Protein AF-A0A168F332-F1 (afdb_monomer_lite)

Foldseek 3Di:
DEADPVVQVVVVVVVCVVPVPDDDDDQHDDVVDVVTVVVSVVVVVVPDVDDQEAEPPDDPDDDDDDDDDDDFREYEYEAAAVLADDADPVPNVCPPDDDPSRVSNNVNNVLVVVQVVVCVVCVRYHYYYDYLKDAPRPSCVPPDDPSNVVVVVCVVCRCVPIDDPCVSSVD

Structure (mmCIF, N/CA/C/O backbone):
data_AF-A0A168F332-F1
#
_entry.id   AF-A0A168F332-F1
#
loop_
_atom_site.group_PDB
_atom_site.id
_atom_site.type_symbol
_atom_site.label_atom_id
_atom_site.label_alt_id
_atom_site.label_comp_id
_atom_site.label_asym_id
_atom_site.label_entity_id
_atom_site.label_seq_id
_atom_site.pdbx_PDB_ins_code
_atom_site.Cartn_x
_atom_site.Cartn_y
_atom_site.Cartn_z
_atom_site.occupancy
_atom_site.B_iso_or_equiv
_atom_site.auth_seq_id
_atom_site.auth_comp_id
_atom_site.auth_asym_id
_atom_site.auth_atom_id
_atom_site.pdbx_PDB_model_num
ATOM 1 N N . MET A 1 1 ? -2.839 -0.962 9.837 1.00 84.94 1 MET A N 1
ATOM 2 C CA . MET A 1 1 ? -1.584 -1.655 10.211 1.00 84.94 1 MET A CA 1
ATOM 3 C C . MET A 1 1 ? -0.412 -0.752 9.868 1.00 84.94 1 MET A C 1
ATOM 5 O O . MET A 1 1 ? -0.592 0.132 9.039 1.00 84.94 1 MET A O 1
ATOM 9 N N . GLY A 1 2 ? 0.756 -0.937 10.482 1.00 84.12 2 GLY A N 1
ATOM 10 C CA . GLY A 1 2 ? 1.952 -0.176 10.115 1.00 84.12 2 GLY A CA 1
ATOM 11 C C . GLY A 1 2 ? 3.158 -0.459 11.008 1.00 84.12 2 GLY A C 1
ATOM 12 O O . GLY A 1 2 ? 3.047 -1.143 12.021 1.00 84.12 2 GLY A O 1
ATOM 13 N N . ARG A 1 3 ? 4.315 0.100 10.639 1.00 83.19 3 ARG A N 1
ATOM 14 C CA . ARG A 1 3 ? 5.598 -0.150 11.325 1.00 83.19 3 ARG A CA 1
ATOM 15 C C . ARG A 1 3 ? 5.845 0.751 12.544 1.00 83.19 3 ARG A C 1
ATOM 17 O O . ARG A 1 3 ? 6.543 0.340 13.464 1.00 83.19 3 ARG A O 1
ATOM 24 N N . SER A 1 4 ? 5.262 1.953 12.562 1.00 86.25 4 SER A N 1
ATOM 25 C CA . SER A 1 4 ? 5.534 3.013 13.548 1.00 86.25 4 SER A CA 1
ATOM 26 C C . SER A 1 4 ? 4.321 3.310 14.436 1.00 86.25 4 SER A C 1
ATOM 28 O O . SER A 1 4 ? 3.309 3.810 13.942 1.00 86.25 4 SER A O 1
ATOM 30 N N . GLN A 1 5 ? 4.452 3.044 15.740 1.00 88.06 5 GLN A N 1
ATOM 31 C CA . GLN A 1 5 ? 3.465 3.403 16.769 1.00 88.06 5 GLN A CA 1
ATOM 32 C C . GLN A 1 5 ? 3.306 4.929 16.867 1.00 88.06 5 GLN A C 1
ATOM 34 O O . GLN A 1 5 ? 2.203 5.437 16.712 1.00 88.06 5 GLN A O 1
ATOM 39 N N . THR A 1 6 ? 4.410 5.677 16.967 1.00 87.81 6 THR A N 1
ATOM 40 C CA . THR A 1 6 ? 4.405 7.149 17.073 1.00 87.81 6 THR A CA 1
ATOM 41 C C . THR A 1 6 ? 3.686 7.830 15.905 1.00 87.81 6 THR A C 1
ATOM 43 O O . THR A 1 6 ? 2.996 8.834 16.079 1.00 87.81 6 THR A O 1
ATOM 46 N N . SER A 1 7 ? 3.815 7.280 14.692 1.00 83.50 7 SER A N 1
ATOM 47 C CA . SER A 1 7 ? 3.097 7.794 13.519 1.00 83.50 7 SER A CA 1
ATOM 48 C C . SER A 1 7 ? 1.596 7.508 13.588 1.00 83.50 7 SER A C 1
ATOM 50 O O . SER A 1 7 ? 0.815 8.334 13.120 1.00 83.50 7 SER A O 1
ATOM 52 N N . PHE A 1 8 ? 1.192 6.373 14.167 1.00 91.56 8 PHE A N 1
ATOM 53 C CA . PHE A 1 8 ? -0.212 6.084 14.443 1.00 91.56 8 PHE A CA 1
ATOM 54 C C . PHE A 1 8 ? -0.768 6.994 15.538 1.00 91.56 8 PHE A C 1
ATOM 56 O O . PHE A 1 8 ? -1.835 7.552 15.325 1.00 91.56 8 PHE A O 1
ATOM 63 N N . ASP A 1 9 ? -0.063 7.186 16.657 1.00 91.81 9 ASP A N 1
ATOM 64 C CA . ASP A 1 9 ? -0.576 7.943 17.810 1.00 91.81 9 ASP A CA 1
ATOM 65 C C . ASP A 1 9 ? -0.963 9.375 17.415 1.00 91.81 9 ASP A C 1
ATOM 67 O O . ASP A 1 9 ? -2.054 9.843 17.746 1.00 91.81 9 ASP A O 1
ATOM 71 N N . ARG A 1 10 ? -0.119 10.032 16.604 1.00 92.44 10 ARG A N 1
ATOM 72 C CA . ARG A 1 10 ? -0.413 11.346 16.013 1.00 92.44 10 ARG A CA 1
ATOM 73 C C . ARG A 1 10 ? -1.702 11.330 15.178 1.00 92.44 10 ARG A C 1
ATOM 75 O O . ARG A 1 10 ? -2.587 12.151 15.393 1.00 92.44 10 ARG A O 1
ATOM 82 N N . ILE A 1 11 ? -1.826 10.382 14.246 1.00 89.25 11 ILE A N 1
ATOM 83 C CA . ILE A 1 11 ? -3.000 10.268 13.361 1.00 89.25 11 ILE A CA 1
ATOM 84 C C . ILE A 1 11 ? -4.259 9.899 14.164 1.00 89.25 11 ILE A C 1
ATOM 86 O O . ILE A 1 11 ? -5.357 10.354 13.849 1.00 89.25 11 ILE A O 1
ATOM 90 N N . ALA A 1 12 ? -4.121 9.086 15.211 1.00 91.56 12 ALA A N 1
ATOM 91 C CA . ALA A 1 12 ? -5.213 8.686 16.086 1.00 91.56 12 ALA A CA 1
ATOM 92 C C . ALA A 1 12 ? -5.744 9.874 16.901 1.00 91.56 12 ALA A C 1
ATOM 94 O O . ALA A 1 12 ? -6.961 9.985 17.044 1.00 91.56 12 ALA A O 1
ATOM 95 N N . ALA A 1 13 ? -4.871 10.778 17.362 1.00 91.00 13 ALA A N 1
ATOM 96 C CA . ALA A 1 13 ? -5.264 12.034 18.002 1.00 91.00 13 ALA A CA 1
ATOM 97 C C . ALA A 1 13 ? -6.074 12.927 17.042 1.00 91.00 13 ALA A C 1
ATOM 99 O O . ALA A 1 13 ? -7.232 13.228 17.335 1.00 91.00 13 ALA A O 1
ATOM 100 N N . GLU A 1 14 ? -5.536 13.224 15.852 1.00 92.25 14 GLU A N 1
ATOM 101 C CA . GLU A 1 14 ? -6.226 13.979 14.785 1.00 92.25 14 GLU A CA 1
ATOM 102 C C . GLU A 1 14 ? -7.601 13.360 14.448 1.00 92.25 14 GLU A C 1
ATOM 104 O O . GLU A 1 14 ? -8.625 14.038 14.340 1.00 92.25 14 GLU A O 1
ATOM 109 N N . CYS A 1 15 ? -7.666 12.030 14.337 1.00 88.75 15 CYS A N 1
ATOM 110 C CA . CYS A 1 15 ? -8.918 11.325 14.075 1.00 88.75 15 CYS A CA 1
ATOM 111 C C . CYS A 1 15 ? -9.914 11.402 15.244 1.00 88.75 15 CYS A C 1
ATOM 113 O O . CYS A 1 15 ? -11.126 11.418 15.003 1.00 88.75 15 CYS A O 1
ATOM 115 N N . LYS A 1 16 ? -9.434 11.442 16.493 1.00 91.31 16 LYS A N 1
ATOM 116 C CA . LYS A 1 16 ? -10.268 11.517 17.699 1.00 91.31 16 LYS A CA 1
ATOM 117 C C . LYS A 1 16 ? -10.906 12.892 17.870 1.00 91.31 16 LYS A C 1
ATOM 119 O O . LYS A 1 16 ? -12.060 12.951 18.286 1.00 91.31 16 LYS A O 1
ATOM 124 N N . GLU A 1 17 ? -10.210 13.962 17.491 1.00 91.69 17 GLU A N 1
ATOM 125 C CA . GLU A 1 17 ? -10.778 15.314 17.414 1.00 91.69 17 GLU A CA 1
ATOM 126 C C . GLU A 1 17 ? -11.948 15.361 16.420 1.00 91.69 17 GLU A C 1
ATOM 128 O O . GLU A 1 17 ? -13.036 15.824 16.758 1.00 91.69 17 GLU A O 1
ATOM 133 N N . ILE A 1 18 ? -11.766 14.784 15.226 1.00 91.75 18 ILE A N 1
ATOM 134 C CA . ILE A 1 18 ? -12.799 14.745 14.177 1.00 91.75 18 ILE A CA 1
ATOM 135 C C . ILE A 1 18 ? -13.976 13.823 14.552 1.00 91.75 18 ILE A C 1
ATOM 137 O O . ILE A 1 18 ? -15.116 14.071 14.155 1.00 91.75 18 ILE A O 1
ATOM 141 N N . ASN A 1 19 ? -13.726 12.719 15.263 1.00 92.19 19 ASN A N 1
ATOM 142 C CA . ASN A 1 19 ? -14.767 11.793 15.707 1.00 92.19 19 ASN A CA 1
ATOM 143 C C . ASN A 1 19 ? -14.415 11.129 17.048 1.00 92.19 19 ASN A C 1
ATOM 145 O O . ASN A 1 19 ? -13.887 10.015 17.110 1.00 92.19 19 ASN A O 1
ATOM 149 N N . GLN A 1 20 ? -14.836 11.768 18.136 1.00 92.12 20 GLN A N 1
ATOM 150 C CA . GLN A 1 20 ? -14.621 11.287 19.504 1.00 92.12 20 GLN A CA 1
ATOM 151 C C . GLN A 1 20 ? -15.271 9.918 19.786 1.00 92.12 20 GLN A C 1
ATOM 153 O O . GLN A 1 20 ? -14.796 9.175 20.647 1.00 92.12 20 GLN A O 1
ATOM 158 N N . LYS A 1 21 ? -16.321 9.537 19.043 1.00 93.38 21 LYS A N 1
ATOM 159 C CA . LYS A 1 21 ? -16.966 8.213 19.150 1.00 93.38 21 LYS A CA 1
ATOM 160 C C . LYS A 1 21 ? -16.229 7.123 18.360 1.00 93.38 21 LYS A C 1
ATOM 162 O O . LYS A 1 21 ? -16.544 5.947 18.507 1.00 93.38 21 LYS A O 1
ATOM 167 N N . GLY A 1 22 ? -15.251 7.489 17.530 1.00 88.31 22 GLY A N 1
ATOM 168 C CA . GLY A 1 22 ? -14.408 6.546 16.802 1.00 88.31 22 GLY A CA 1
ATOM 169 C C . GLY A 1 22 ? -13.496 5.747 17.736 1.00 88.31 22 GLY A C 1
ATOM 170 O O . GLY A 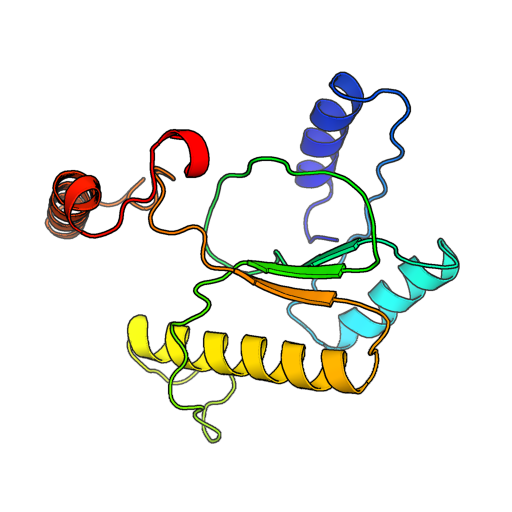1 22 ? -12.915 6.296 18.681 1.00 88.31 22 GLY A O 1
ATOM 171 N N . ARG A 1 23 ? -13.360 4.446 17.452 1.00 92.25 23 ARG A N 1
ATOM 172 C CA . ARG A 1 23 ? -12.347 3.557 18.032 1.00 92.25 23 ARG A CA 1
ATOM 173 C C . ARG A 1 23 ? -11.249 3.352 16.990 1.00 92.25 23 ARG A C 1
ATOM 175 O O . ARG A 1 23 ? -11.530 2.908 15.882 1.00 92.25 23 ARG A O 1
ATOM 182 N N . TYR A 1 24 ? -10.019 3.685 17.361 1.00 92.00 24 TYR A N 1
ATOM 183 C CA . TYR A 1 24 ? -8.836 3.601 16.511 1.00 92.00 24 TYR A CA 1
ATOM 184 C C . TYR A 1 24 ? -7.872 2.623 17.175 1.00 92.00 24 TYR A C 1
ATOM 186 O O . TYR A 1 24 ? -7.481 2.841 18.318 1.00 92.00 24 TYR A O 1
ATOM 194 N N . ILE A 1 25 ? -7.543 1.526 16.493 1.00 92.12 25 ILE A N 1
ATOM 195 C CA . ILE A 1 25 ? -6.691 0.460 17.031 1.00 92.12 25 ILE A CA 1
ATOM 196 C C . ILE A 1 25 ? -5.482 0.320 16.120 1.00 92.12 25 ILE A C 1
ATOM 198 O O . ILE A 1 25 ? -5.629 0.174 14.903 1.00 92.12 25 ILE A O 1
ATOM 202 N N . PHE A 1 26 ? -4.287 0.347 16.705 1.00 91.94 26 PHE A N 1
ATOM 203 C CA . PHE A 1 26 ? -3.079 0.029 15.967 1.00 91.94 26 PHE A CA 1
ATOM 204 C C . PHE A 1 26 ? -2.808 -1.467 16.004 1.00 91.94 26 PHE A C 1
ATOM 206 O O . PHE A 1 26 ? -2.802 -2.098 17.057 1.00 91.94 26 PHE A O 1
ATOM 213 N N . VAL A 1 27 ? -2.524 -2.017 14.831 1.00 90.69 27 VAL A N 1
ATOM 214 C CA . VAL A 1 27 ? -1.958 -3.354 14.683 1.00 90.69 27 VAL A CA 1
ATOM 215 C C . VAL A 1 27 ? -0.573 -3.145 14.086 1.00 90.69 27 VAL A C 1
ATOM 217 O O . VAL A 1 27 ? -0.442 -2.906 12.879 1.00 90.69 27 VAL A O 1
ATOM 220 N N . GLN A 1 28 ? 0.439 -3.133 14.958 1.00 88.00 28 GLN A N 1
ATOM 221 C CA . GLN A 1 28 ? 1.830 -2.937 14.562 1.00 88.00 28 GLN A CA 1
ATOM 222 C C . GLN A 1 28 ? 2.373 -4.190 13.874 1.00 88.00 28 GLN A C 1
ATOM 224 O O . GLN A 1 28 ? 2.210 -5.305 14.376 1.00 88.00 28 GLN A O 1
ATOM 229 N N . GLY A 1 29 ? 3.046 -3.987 12.745 1.00 83.69 29 GLY A N 1
ATOM 230 C CA . GLY A 1 29 ? 3.723 -5.035 11.994 1.00 83.69 29 GLY A CA 1
ATOM 231 C C . GLY A 1 29 ? 4.273 -4.537 10.663 1.00 83.69 29 GLY A C 1
ATOM 232 O O . GLY A 1 29 ? 3.795 -3.545 10.109 1.00 83.69 29 GLY A O 1
ATOM 233 N N . ASP A 1 30 ? 5.284 -5.239 10.156 1.00 76.00 30 ASP A N 1
ATOM 234 C CA . ASP A 1 30 ? 5.833 -5.011 8.822 1.00 76.00 30 ASP A CA 1
ATOM 235 C C . ASP A 1 30 ? 5.233 -6.021 7.841 1.00 76.00 30 ASP A C 1
ATOM 237 O O . ASP A 1 30 ? 5.531 -7.212 7.922 1.00 76.00 30 ASP A O 1
ATOM 241 N N . ILE A 1 31 ? 4.377 -5.545 6.937 1.00 71.44 31 ILE A N 1
ATOM 242 C CA . ILE A 1 31 ? 3.724 -6.370 5.911 1.00 71.44 31 ILE A CA 1
ATOM 243 C C . ILE A 1 31 ? 4.589 -6.576 4.657 1.00 71.44 31 ILE A C 1
ATOM 245 O O . ILE A 1 31 ? 4.176 -7.299 3.759 1.00 71.44 31 ILE A O 1
ATOM 249 N N . SER A 1 32 ? 5.793 -5.991 4.597 1.00 67.50 32 SER A N 1
ATOM 250 C CA . SER A 1 32 ? 6.753 -6.209 3.499 1.00 67.50 32 SER A CA 1
ATOM 251 C C . SER A 1 32 ? 7.317 -7.639 3.486 1.00 67.50 32 SER A C 1
ATOM 253 O O . SER A 1 32 ? 8.019 -8.029 2.560 1.00 67.50 32 SER A O 1
ATOM 255 N N . LEU A 1 33 ? 7.046 -8.421 4.537 1.00 64.38 33 LEU A N 1
ATOM 256 C CA . LEU A 1 33 ? 7.477 -9.804 4.703 1.00 64.38 33 LEU A CA 1
ATOM 257 C C . LEU A 1 33 ? 6.242 -10.687 4.908 1.00 64.38 33 LEU A C 1
ATOM 259 O O . LEU A 1 33 ? 5.604 -10.611 5.958 1.00 64.38 33 LEU A O 1
ATOM 263 N N . LEU A 1 34 ? 5.939 -11.561 3.942 1.00 69.06 34 LEU A N 1
ATOM 264 C CA . LEU A 1 34 ? 4.731 -12.404 3.955 1.00 69.06 34 LEU A CA 1
ATOM 265 C C . LEU A 1 34 ? 4.567 -13.217 5.250 1.00 69.06 34 LEU A C 1
ATOM 267 O O . LEU A 1 34 ? 3.470 -13.271 5.794 1.00 69.06 34 LEU A O 1
ATOM 271 N N . ARG A 1 35 ? 5.663 -13.730 5.831 1.00 72.88 35 ARG A N 1
ATOM 272 C CA . ARG A 1 35 ? 5.656 -14.456 7.122 1.00 72.88 35 ARG A CA 1
ATOM 273 C C . ARG A 1 35 ? 5.043 -13.679 8.299 1.00 72.88 35 ARG A C 1
ATOM 275 O O . ARG A 1 35 ? 4.661 -14.278 9.297 1.00 72.88 35 ARG A O 1
ATOM 282 N N . ASN A 1 36 ? 4.994 -12.349 8.217 1.00 73.81 36 ASN A N 1
ATOM 283 C CA . ASN A 1 36 ? 4.383 -11.504 9.240 1.00 73.81 36 ASN A CA 1
ATOM 284 C C . ASN A 1 36 ? 2.874 -11.319 9.004 1.00 73.81 36 ASN A C 1
ATOM 286 O O . ASN A 1 36 ? 2.151 -11.003 9.948 1.00 73.81 36 ASN A O 1
ATOM 290 N N . VAL A 1 37 ? 2.400 -11.477 7.762 1.00 81.25 37 VAL A N 1
ATOM 291 C CA . VAL A 1 37 ? 1.025 -11.163 7.347 1.00 81.25 37 VAL A CA 1
ATOM 292 C C . VAL A 1 37 ? 0.027 -12.068 8.060 1.00 81.25 37 VAL A C 1
ATOM 294 O O . VAL A 1 37 ? -0.899 -11.546 8.674 1.00 81.25 37 VAL A O 1
ATOM 297 N N . ASP A 1 38 ? 0.262 -13.382 8.108 1.00 83.88 38 ASP A N 1
ATOM 298 C CA . ASP A 1 38 ? -0.632 -14.337 8.783 1.00 83.88 38 ASP A CA 1
ATOM 299 C C . ASP A 1 38 ? -0.852 -13.984 10.262 1.00 83.88 38 ASP A C 1
ATOM 301 O O . ASP A 1 38 ? -1.983 -13.943 10.752 1.00 83.88 38 ASP A O 1
ATOM 305 N N . GLY A 1 39 ? 0.227 -13.632 10.970 1.00 86.50 39 GLY A N 1
ATOM 306 C CA . GLY A 1 39 ? 0.164 -13.198 12.366 1.00 86.50 39 GLY A CA 1
ATOM 307 C C . GLY A 1 39 ? -0.587 -11.874 12.563 1.00 86.50 39 GLY A C 1
ATOM 308 O O . GLY A 1 39 ? -1.216 -11.668 13.602 1.00 86.50 39 GLY A O 1
ATOM 309 N N . LEU A 1 40 ? -0.561 -10.973 11.576 1.00 88.94 40 LEU A N 1
ATOM 310 C CA . LEU A 1 40 ? -1.303 -9.707 11.602 1.00 88.94 40 LEU A CA 1
ATOM 311 C C . LEU A 1 40 ? -2.780 -9.905 11.244 1.00 88.94 40 LEU A C 1
ATOM 313 O O . LEU A 1 40 ? -3.644 -9.323 11.899 1.00 88.94 40 LEU A O 1
ATOM 317 N N . CYS A 1 41 ? -3.077 -10.762 10.267 1.00 87.50 41 CYS A N 1
ATOM 318 C CA . CYS A 1 41 ? -4.430 -11.188 9.923 1.00 87.50 41 CYS A CA 1
ATOM 319 C C . CYS A 1 41 ? -5.103 -11.875 11.114 1.00 87.50 41 CYS A C 1
ATOM 321 O O . CYS A 1 41 ? -6.216 -11.494 11.478 1.00 87.50 41 CYS A O 1
ATOM 323 N N . LYS A 1 42 ? -4.402 -12.794 11.792 1.00 88.88 42 LYS A N 1
ATOM 324 C CA . LYS A 1 42 ? -4.900 -13.443 13.009 1.00 88.88 42 LYS A CA 1
ATOM 325 C C . LYS A 1 42 ? -5.235 -12.433 14.113 1.00 88.88 42 LYS A C 1
ATOM 327 O O . LYS A 1 42 ? -6.342 -12.470 14.637 1.00 88.88 42 LYS A O 1
ATOM 332 N N . LYS A 1 43 ? -4.353 -11.463 14.397 1.00 89.94 43 LYS A N 1
ATOM 333 C CA . LYS A 1 43 ? -4.627 -10.388 15.378 1.00 89.94 43 LYS A CA 1
ATOM 334 C C . LYS A 1 43 ? -5.901 -9.589 15.076 1.00 89.94 43 LYS A C 1
ATOM 336 O O . LYS A 1 43 ? -6.523 -9.101 16.012 1.00 89.94 43 LYS A O 1
ATOM 341 N N . VAL A 1 44 ? -6.275 -9.425 13.804 1.00 90.81 44 VAL A N 1
ATOM 342 C CA . VAL A 1 44 ? -7.528 -8.750 13.418 1.00 90.81 44 VAL A CA 1
ATOM 343 C C . VAL A 1 44 ? -8.730 -9.685 13.551 1.00 90.81 44 VAL A C 1
ATOM 345 O O . VAL A 1 44 ? -9.749 -9.268 14.092 1.00 90.81 44 VAL A O 1
ATOM 348 N N . GLN A 1 45 ? -8.609 -10.944 13.123 1.00 89.25 45 GLN A N 1
ATOM 349 C CA . GLN A 1 45 ? -9.664 -11.960 13.266 1.00 89.25 45 GLN A CA 1
ATOM 350 C C . GLN A 1 45 ? -10.016 -12.234 14.738 1.00 89.25 45 GLN A C 1
ATOM 352 O O . GLN A 1 45 ? -11.187 -12.390 15.072 1.00 89.25 45 GLN A O 1
ATOM 357 N N . ASP A 1 46 ? -9.018 -12.225 15.625 1.00 91.62 46 ASP A N 1
ATOM 358 C CA . ASP A 1 46 ? -9.200 -12.385 17.071 1.00 91.62 46 ASP A CA 1
ATOM 359 C C . ASP A 1 46 ? -9.917 -11.165 17.715 1.00 91.62 46 ASP A C 1
ATOM 361 O O . ASP A 1 46 ? -10.431 -11.271 18.828 1.00 91.62 46 ASP A O 1
ATOM 365 N N . GLN A 1 47 ? -9.971 -10.007 17.035 1.00 89.38 47 GLN A N 1
ATOM 366 C CA . GLN A 1 47 ? -10.606 -8.770 17.526 1.00 89.38 47 GLN A CA 1
ATOM 367 C C . GLN A 1 47 ? -11.974 -8.473 16.895 1.00 89.38 47 GLN A C 1
ATOM 369 O O . GLN A 1 47 ? -12.840 -7.915 17.568 1.00 89.38 47 GLN A O 1
ATOM 374 N N . GLU A 1 48 ? -12.176 -8.807 15.618 1.00 89.56 48 GLU A N 1
ATOM 375 C CA . GLU A 1 48 ? -13.357 -8.420 14.842 1.00 89.56 48 GLU A CA 1
ATOM 376 C C . GLU A 1 48 ? -13.906 -9.598 14.025 1.00 89.56 48 GLU A C 1
ATOM 378 O O . GLU A 1 48 ? -13.208 -10.198 13.209 1.00 89.56 48 GLU A O 1
ATOM 383 N N . LYS A 1 49 ? -15.205 -9.887 14.179 1.00 85.00 49 LYS A N 1
ATOM 384 C CA . LYS A 1 49 ? -15.878 -11.005 13.485 1.00 85.00 49 LYS A CA 1
ATOM 385 C C . LYS A 1 49 ? -16.067 -10.785 11.980 1.00 85.00 49 LYS A C 1
ATOM 387 O O . LYS A 1 49 ? -16.326 -11.737 11.251 1.00 85.00 49 LYS A O 1
ATOM 392 N N . ALA A 1 50 ? -16.016 -9.536 11.522 1.00 80.69 50 ALA A N 1
ATOM 393 C CA . ALA A 1 50 ? -16.171 -9.169 10.121 1.00 80.69 50 ALA A CA 1
ATOM 394 C C . ALA A 1 50 ? -15.489 -7.826 9.844 1.00 80.69 50 ALA A C 1
ATOM 396 O O . ALA A 1 50 ? -15.604 -6.894 10.637 1.00 80.69 50 ALA A O 1
ATOM 397 N N . ILE A 1 51 ? -14.840 -7.705 8.686 1.00 81.62 51 ILE A N 1
ATOM 398 C CA . ILE A 1 51 ? -14.275 -6.441 8.206 1.00 81.62 51 ILE A CA 1
ATOM 399 C C . ILE A 1 51 ? -15.211 -5.863 7.143 1.00 81.62 51 ILE A C 1
ATOM 401 O O . ILE A 1 51 ? -15.561 -6.537 6.173 1.00 81.62 51 ILE A O 1
ATOM 405 N N . ASN A 1 52 ? -15.628 -4.607 7.318 1.00 78.62 52 ASN A N 1
ATOM 406 C CA . ASN A 1 52 ? -16.510 -3.939 6.361 1.00 78.62 52 ASN A CA 1
ATOM 407 C C . ASN A 1 52 ? -15.749 -3.294 5.197 1.00 78.62 52 ASN A C 1
ATOM 409 O O . ASN A 1 52 ? -16.235 -3.334 4.076 1.00 78.62 52 ASN A O 1
ATOM 413 N N . ILE A 1 53 ? -14.596 -2.667 5.436 1.00 74.12 53 ILE A N 1
ATOM 414 C CA . ILE A 1 53 ? -13.816 -1.988 4.391 1.00 74.12 53 ILE A CA 1
ATOM 415 C C . ILE A 1 53 ? -12.332 -2.222 4.665 1.00 74.12 53 ILE A C 1
ATOM 417 O O . ILE A 1 53 ? -11.888 -2.046 5.800 1.00 74.12 53 ILE A O 1
ATOM 421 N N . VAL A 1 54 ? -11.575 -2.582 3.627 1.00 80.00 54 VAL A N 1
ATOM 422 C CA . VAL A 1 54 ? -10.107 -2.629 3.654 1.00 80.00 54 VAL A CA 1
ATOM 423 C C . VAL A 1 54 ? -9.564 -1.631 2.637 1.00 80.00 54 VAL A C 1
ATOM 425 O O . VAL A 1 54 ? -9.935 -1.661 1.466 1.00 80.00 54 VAL A O 1
ATOM 428 N N . PHE A 1 55 ? -8.663 -0.764 3.092 1.00 74.81 55 PHE A N 1
ATOM 429 C CA . PHE A 1 55 ? -7.868 0.106 2.230 1.00 74.81 55 PHE A CA 1
ATOM 430 C C . PHE A 1 55 ? -6.467 -0.491 2.115 1.00 74.81 55 PHE A C 1
ATOM 432 O O . PHE A 1 55 ? -5.724 -0.508 3.101 1.00 74.81 55 PHE A O 1
ATOM 439 N N . TRP A 1 56 ? -6.099 -0.982 0.931 1.00 69.69 56 TRP A N 1
ATOM 440 C CA . TRP A 1 56 ? -4.739 -1.448 0.664 1.00 69.69 56 TRP A CA 1
ATOM 441 C C . TRP A 1 56 ? -3.897 -0.259 0.192 1.00 69.69 56 TRP A C 1
ATOM 443 O O . TRP A 1 56 ? -3.633 -0.078 -0.991 1.00 69.69 56 TRP A O 1
ATOM 453 N N . SER A 1 57 ? -3.515 0.598 1.141 1.00 67.06 57 SER A N 1
ATOM 454 C CA . SER A 1 57 ? -2.750 1.830 0.885 1.00 67.06 57 SER A CA 1
ATOM 455 C C . SER A 1 57 ? -1.257 1.705 1.212 1.00 67.06 57 SER A C 1
ATOM 457 O O . SER A 1 57 ? -0.552 2.709 1.295 1.00 67.06 57 SER A O 1
ATOM 459 N N . ALA A 1 58 ? -0.782 0.498 1.518 1.00 60.25 58 ALA A N 1
ATOM 460 C CA . ALA A 1 58 ? 0.583 0.262 1.959 1.00 60.25 58 ALA A CA 1
ATOM 461 C C . ALA A 1 58 ? 1.490 -0.063 0.764 1.00 60.25 58 ALA A C 1
ATOM 463 O O . ALA A 1 58 ? 1.576 -1.205 0.322 1.00 60.25 58 ALA A O 1
ATOM 464 N N . GLY A 1 59 ? 2.173 0.972 0.282 1.00 56.72 59 GLY A N 1
ATOM 465 C CA . GLY A 1 59 ? 3.266 0.922 -0.687 1.00 56.72 59 GLY A CA 1
ATOM 466 C C . GLY A 1 59 ? 4.224 2.092 -0.439 1.00 56.72 59 GLY A C 1
ATOM 467 O O . GLY A 1 59 ? 3.902 3.006 0.324 1.00 56.72 59 GLY A O 1
ATOM 468 N N . THR A 1 60 ? 5.408 2.078 -1.053 1.00 48.03 60 THR A N 1
ATOM 469 C CA . THR A 1 60 ? 6.409 3.147 -0.872 1.00 48.03 60 THR A CA 1
ATOM 470 C C . THR A 1 60 ? 6.358 4.152 -2.022 1.00 48.03 60 THR A C 1
ATOM 472 O O . THR A 1 60 ? 7.111 4.021 -2.973 1.00 48.03 60 THR A O 1
ATOM 475 N N . LEU A 1 61 ? 5.493 5.168 -1.901 1.00 39.12 61 LEU A N 1
ATOM 476 C CA . LEU A 1 61 ? 5.612 6.538 -2.445 1.00 39.12 61 LEU A CA 1
ATOM 477 C C . LEU A 1 61 ? 4.637 7.454 -1.655 1.00 39.12 61 LEU A C 1
ATOM 479 O O . LEU A 1 61 ? 3.740 6.962 -0.975 1.00 39.12 61 LEU A O 1
ATOM 483 N N . ILE A 1 62 ? 4.845 8.780 -1.649 1.00 39.09 62 ILE A N 1
ATOM 484 C CA . ILE A 1 62 ? 4.389 9.685 -0.561 1.00 39.09 62 ILE A CA 1
ATOM 485 C C . ILE A 1 62 ? 3.831 11.015 -1.129 1.00 39.09 62 ILE A C 1
ATOM 487 O O . ILE A 1 62 ? 4.468 11.588 -2.007 1.00 39.09 62 ILE A O 1
ATOM 491 N N . SER A 1 63 ? 2.737 11.635 -0.646 1.00 38.53 63 SER A N 1
ATOM 492 C CA . SER A 1 63 ? 1.611 11.216 0.230 1.00 38.53 63 SER A CA 1
ATOM 493 C C . SER A 1 63 ? 0.501 12.309 0.218 1.00 38.53 63 SER A C 1
ATOM 495 O O . SER A 1 63 ? 0.779 13.440 -0.181 1.00 38.53 63 SER A O 1
ATOM 497 N N . GLY A 1 64 ? -0.728 12.004 0.673 1.00 33.34 64 GLY A N 1
ATOM 498 C CA . GLY A 1 64 ? -1.877 12.938 0.793 1.00 33.34 64 GLY A CA 1
ATOM 499 C C . GLY A 1 64 ? -3.248 12.241 0.634 1.00 33.34 64 GLY A C 1
ATOM 500 O O . GLY A 1 64 ? -3.329 11.253 -0.090 1.00 33.34 64 GLY A O 1
ATOM 501 N N . GLN A 1 65 ? -4.317 12.670 1.330 1.00 41.31 65 GLN A N 1
ATOM 502 C CA . GLN A 1 65 ? -5.602 11.925 1.419 1.00 41.31 65 GLN A CA 1
ATOM 503 C C . GLN A 1 65 ? -6.865 12.814 1.441 1.00 41.31 65 GLN A C 1
ATOM 505 O O . GLN A 1 65 ? -6.845 13.904 2.009 1.00 41.31 65 GLN A O 1
ATOM 510 N N . THR A 1 66 ? -8.003 12.289 0.958 1.00 28.23 66 THR A N 1
ATOM 511 C CA . THR A 1 66 ? -9.359 12.848 1.193 1.00 28.23 66 THR A CA 1
ATOM 512 C C . THR A 1 66 ? -10.445 11.745 1.256 1.00 28.23 66 THR A C 1
ATOM 514 O O . THR A 1 66 ? -10.208 10.605 0.869 1.00 28.23 66 THR A O 1
ATOM 517 N N . ARG A 1 67 ? -11.620 12.037 1.847 1.00 38.22 67 ARG A N 1
ATOM 518 C CA . ARG A 1 67 ? -12.631 11.052 2.330 1.00 38.22 67 ARG A CA 1
ATOM 519 C C . ARG A 1 67 ? -13.791 10.757 1.356 1.00 38.22 67 ARG A C 1
ATOM 521 O O . ARG A 1 67 ? -14.305 11.683 0.742 1.00 38.22 67 ARG A O 1
ATOM 528 N N . GLY A 1 68 ? -14.380 9.547 1.423 1.00 30.28 68 GLY A N 1
ATOM 529 C CA . GLY A 1 68 ? -15.680 9.244 0.783 1.00 30.28 68 GLY A CA 1
ATOM 530 C C . GLY A 1 68 ? -16.492 8.044 1.331 1.00 30.28 68 GLY A C 1
ATOM 531 O O . GLY A 1 68 ? -16.141 6.906 1.069 1.00 30.28 68 GLY A O 1
ATOM 532 N N . ARG A 1 69 ? -17.608 8.344 2.032 1.00 32.31 69 ARG A N 1
ATOM 533 C CA . ARG A 1 69 ? -18.871 7.583 2.332 1.00 32.31 69 ARG A CA 1
ATOM 534 C C . ARG A 1 69 ? -18.877 6.065 2.689 1.00 32.31 69 ARG A C 1
ATOM 536 O O . ARG A 1 69 ? -18.037 5.263 2.320 1.00 32.31 69 ARG A O 1
ATOM 543 N N . ARG A 1 70 ? -19.915 5.665 3.449 1.00 38.62 70 ARG A N 1
ATOM 544 C CA . ARG A 1 70 ? -20.140 4.306 4.006 1.00 38.62 70 ARG A CA 1
ATOM 545 C C . ARG A 1 70 ? -21.127 3.471 3.173 1.00 38.62 70 ARG A C 1
ATOM 547 O O . ARG A 1 70 ? -22.135 4.014 2.730 1.00 38.62 70 ARG A O 1
ATOM 554 N N . GLY A 1 71 ? -20.905 2.153 3.107 1.00 54.41 71 GLY A N 1
ATOM 555 C CA . GLY A 1 71 ? -21.885 1.135 2.677 1.00 54.41 71 GLY A CA 1
ATOM 556 C C . GLY A 1 71 ? -21.301 0.084 1.723 1.00 54.41 71 GLY A C 1
ATOM 557 O O . GLY A 1 71 ? -20.551 0.463 0.832 1.00 54.41 71 GLY A O 1
ATOM 558 N N . ILE A 1 72 ? -21.697 -1.192 1.877 1.00 51.00 72 ILE A N 1
ATOM 559 C CA . ILE A 1 72 ? -21.206 -2.401 1.158 1.00 51.00 72 ILE A CA 1
ATOM 560 C C . ILE A 1 72 ? -19.749 -2.779 1.503 1.00 51.00 72 ILE A C 1
ATOM 562 O O . ILE A 1 72 ? -18.919 -1.911 1.770 1.00 51.00 72 ILE A O 1
ATOM 566 N N . ARG A 1 73 ? -19.446 -4.089 1.526 1.00 60.28 73 ARG A N 1
ATOM 567 C CA . ARG A 1 73 ? -18.079 -4.590 1.733 1.00 60.28 73 ARG A CA 1
ATOM 568 C C . ARG A 1 73 ? -17.216 -4.303 0.514 1.00 60.28 73 ARG A C 1
ATOM 570 O O . ARG A 1 73 ? -17.576 -4.747 -0.575 1.00 60.28 73 ARG A O 1
ATOM 577 N N . ARG A 1 74 ? -16.097 -3.595 0.689 1.00 71.94 74 ARG A N 1
ATOM 578 C CA . ARG A 1 74 ? -15.166 -3.301 -0.411 1.00 71.94 74 ARG A CA 1
ATOM 579 C C . ARG A 1 74 ? -13.698 -3.395 -0.016 1.00 71.94 74 ARG A C 1
ATOM 581 O O . ARG A 1 74 ? -13.337 -3.061 1.114 1.00 71.94 74 ARG A O 1
ATOM 588 N N . VAL A 1 75 ? -12.878 -3.773 -0.991 1.00 75.75 75 VAL A N 1
ATOM 589 C CA . VAL A 1 75 ? -11.424 -3.588 -0.982 1.00 75.75 75 VAL A CA 1
ATOM 590 C C . VAL A 1 75 ? -11.093 -2.504 -2.001 1.00 75.75 75 VAL A C 1
ATOM 592 O O . VAL A 1 75 ? -11.527 -2.586 -3.150 1.00 75.75 75 VAL A O 1
ATOM 595 N N . VAL A 1 76 ? -10.359 -1.478 -1.572 1.00 78.50 76 VAL A N 1
ATOM 596 C CA . VAL A 1 76 ? -9.883 -0.408 -2.458 1.00 78.50 76 VAL A CA 1
ATOM 597 C C . VAL A 1 76 ? -8.360 -0.432 -2.475 1.00 78.50 76 VAL A C 1
ATOM 599 O O . VAL A 1 76 ? -7.717 -0.193 -1.448 1.00 78.50 76 VAL A O 1
ATOM 602 N N . SER A 1 77 ? -7.813 -0.717 -3.652 1.00 78.94 77 SER A N 1
ATOM 603 C CA . SER A 1 77 ? -6.390 -0.648 -3.970 1.00 78.94 77 SER A CA 1
ATOM 604 C C . SER A 1 77 ? -6.148 0.671 -4.697 1.00 78.94 77 SER A C 1
ATOM 606 O O . SER A 1 77 ? -6.713 0.897 -5.767 1.00 78.94 77 SER A O 1
ATOM 608 N N . VA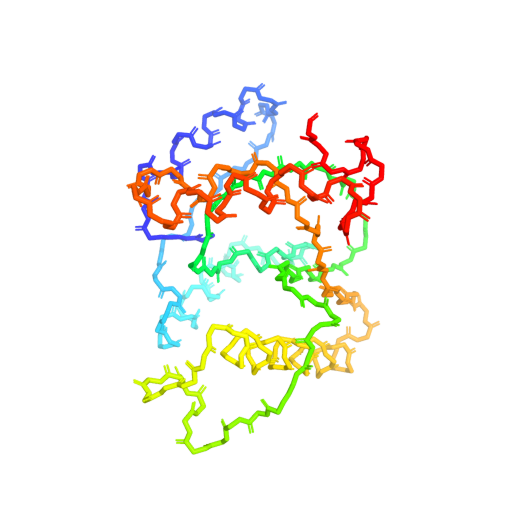L A 1 78 ? -5.355 1.565 -4.105 1.00 73.44 78 VAL A N 1
ATOM 609 C CA . VAL A 1 78 ? -5.053 2.884 -4.686 1.00 73.44 78 VAL A CA 1
ATOM 610 C C . VAL A 1 78 ? -3.613 2.859 -5.177 1.00 73.44 78 VAL A C 1
ATOM 612 O O . VAL A 1 78 ? -2.686 2.795 -4.371 1.00 73.44 78 VAL A O 1
ATOM 615 N N . SER A 1 79 ? -3.436 2.870 -6.495 1.00 74.88 79 SER A N 1
ATOM 616 C CA . SER A 1 79 ? -2.131 2.811 -7.160 1.00 74.88 79 SER A CA 1
ATOM 617 C C . SER A 1 79 ? -2.226 3.588 -8.477 1.00 74.88 79 SER A C 1
ATOM 619 O O . SER A 1 79 ? -2.769 4.692 -8.484 1.00 74.88 79 SER A O 1
ATOM 621 N N . THR A 1 80 ? -1.720 3.053 -9.589 1.00 72.62 80 THR A N 1
ATOM 622 C CA . THR A 1 80 ? -1.891 3.633 -10.926 1.00 72.62 80 THR A CA 1
ATOM 623 C C . THR A 1 80 ? -2.685 2.697 -11.829 1.00 72.62 80 THR A C 1
ATOM 625 O O . THR A 1 80 ? -2.231 2.372 -12.925 1.00 72.62 80 THR A O 1
ATOM 628 N N . GLY A 1 81 ? -3.853 2.258 -11.334 1.00 68.50 81 GLY A N 1
ATOM 629 C CA . GLY A 1 81 ? -4.808 1.421 -12.065 1.00 68.50 81 GLY A CA 1
ATOM 630 C C . GLY A 1 81 ? -5.117 1.982 -13.455 1.00 68.50 81 GLY A C 1
ATOM 631 O O . GLY A 1 81 ? -5.000 3.186 -13.670 1.00 68.50 81 GLY A O 1
ATOM 632 N N . THR A 1 82 ? -5.468 1.102 -14.399 1.00 69.88 82 THR A N 1
ATOM 633 C CA . THR A 1 82 ? -5.511 1.383 -15.852 1.00 69.88 82 THR A CA 1
ATOM 634 C C . THR A 1 82 ? -4.143 1.646 -16.504 1.00 69.88 82 THR A C 1
ATOM 636 O O . THR A 1 82 ? -4.092 2.130 -17.634 1.00 69.88 82 THR A O 1
ATOM 639 N N . SER A 1 83 ? -3.033 1.367 -15.807 1.00 81.19 83 SER A N 1
ATOM 640 C CA . SER A 1 83 ? -1.664 1.366 -16.354 1.00 81.19 83 SER A CA 1
ATOM 641 C C . SER A 1 83 ? -1.006 -0.012 -16.190 1.00 81.19 83 SER A C 1
ATOM 643 O O . SER A 1 83 ? 0.107 -0.122 -15.684 1.00 81.19 83 SER A O 1
ATOM 645 N N . GLU A 1 84 ? -1.731 -1.081 -16.514 1.00 88.38 84 GLU A N 1
ATOM 646 C CA . GLU A 1 84 ? -1.230 -2.458 -16.563 1.00 88.38 84 GLU A CA 1
ATOM 647 C C . GLU A 1 84 ? -0.179 -2.648 -17.679 1.00 88.38 84 GLU A C 1
ATOM 649 O O . GLU A 1 84 ? -0.243 -2.013 -18.732 1.00 88.38 84 GLU A O 1
ATOM 654 N N . GLY A 1 85 ? 0.783 -3.543 -17.452 1.00 87.44 85 GLY A N 1
ATOM 655 C CA . GLY A 1 85 ? 1.788 -3.972 -18.432 1.00 87.44 85 GLY A CA 1
ATOM 656 C C . GLY A 1 85 ? 2.176 -5.440 -18.261 1.00 87.44 85 GLY A C 1
ATOM 657 O O . GLY A 1 85 ? 1.494 -6.196 -17.563 1.00 87.44 85 GLY A O 1
ATOM 658 N N . GLU A 1 86 ? 3.267 -5.857 -18.898 1.00 89.25 86 GLU A N 1
ATOM 659 C CA . GLU A 1 86 ? 3.753 -7.234 -18.783 1.00 89.25 86 GLU A CA 1
ATOM 660 C C . GLU A 1 86 ? 4.190 -7.572 -17.348 1.00 89.25 86 GLU A C 1
ATOM 662 O O . GLU A 1 86 ? 4.669 -6.721 -16.594 1.00 89.25 86 GLU A O 1
ATOM 667 N N . ILE A 1 87 ? 4.000 -8.836 -16.967 1.00 89.81 87 ILE A N 1
ATOM 668 C CA . ILE A 1 87 ? 4.482 -9.376 -15.698 1.00 89.81 87 ILE A CA 1
ATOM 669 C C . ILE A 1 87 ? 5.759 -10.153 -15.994 1.00 89.81 87 ILE A C 1
ATOM 671 O O . ILE A 1 87 ? 5.703 -11.239 -16.563 1.00 89.81 87 ILE A O 1
ATOM 675 N N . ASP A 1 88 ? 6.899 -9.597 -15.596 1.00 88.62 88 ASP A N 1
ATOM 676 C CA . ASP A 1 88 ? 8.150 -10.339 -15.496 1.00 88.62 88 ASP A CA 1
ATOM 677 C C . ASP A 1 88 ? 8.029 -11.455 -14.437 1.00 88.62 88 ASP A C 1
ATOM 679 O O . ASP A 1 88 ? 7.871 -11.193 -13.244 1.00 88.62 88 ASP A O 1
ATOM 683 N N . PHE A 1 89 ? 8.040 -12.711 -14.879 1.00 89.50 89 PHE A N 1
ATOM 684 C CA . PHE A 1 89 ? 8.003 -13.872 -13.986 1.00 89.50 89 PHE A CA 1
ATOM 685 C C . PHE A 1 89 ? 9.400 -14.304 -13.514 1.00 89.50 89 PHE A C 1
ATOM 687 O O . PHE A 1 89 ? 9.490 -15.017 -12.513 1.00 89.50 89 PHE A O 1
ATOM 694 N N . ASP A 1 90 ? 10.466 -13.849 -14.179 1.00 89.25 90 ASP A N 1
ATOM 695 C CA . ASP A 1 90 ? 11.857 -14.154 -13.835 1.00 89.25 90 ASP A CA 1
ATOM 696 C C . ASP A 1 90 ? 12.402 -13.163 -12.782 1.00 89.25 90 ASP A C 1
ATOM 698 O O . ASP A 1 90 ? 13.159 -13.559 -11.894 1.00 89.25 90 ASP A O 1
ATOM 702 N N . ASP A 1 91 ? 11.945 -11.902 -12.798 1.00 84.06 91 ASP A N 1
ATOM 703 C CA . ASP A 1 91 ? 12.171 -10.886 -11.755 1.00 84.06 91 ASP A CA 1
ATOM 704 C C . ASP A 1 91 ? 10.855 -10.388 -11.122 1.00 84.06 91 ASP A C 1
ATOM 706 O O . ASP A 1 91 ? 10.614 -9.191 -10.977 1.00 84.06 91 ASP A O 1
ATOM 710 N N . PHE A 1 92 ? 9.996 -11.312 -10.675 1.00 83.94 92 PHE A N 1
ATOM 711 C CA . PHE A 1 92 ? 8.690 -10.997 -10.060 1.00 83.94 92 PHE A CA 1
ATOM 712 C C . PHE A 1 92 ? 8.761 -10.067 -8.827 1.00 83.94 92 PHE A C 1
ATOM 714 O O . PHE A 1 92 ? 7.766 -9.485 -8.401 1.00 83.94 92 PHE A O 1
ATOM 721 N N . GLN A 1 93 ? 9.935 -9.948 -8.201 1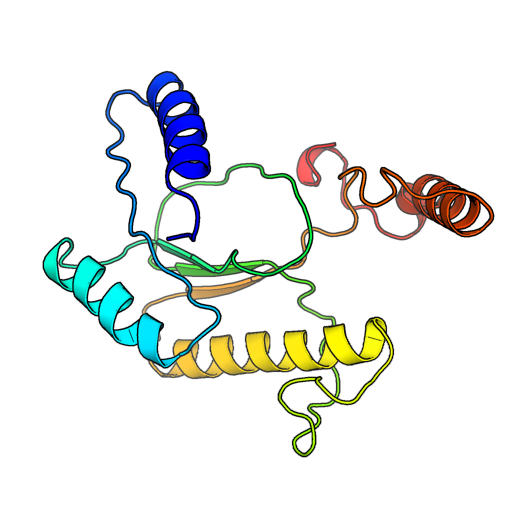.00 80.31 93 GLN A N 1
ATOM 722 C CA . GLN A 1 93 ? 10.169 -9.044 -7.070 1.00 80.31 93 GLN A CA 1
ATOM 723 C C . GLN A 1 93 ? 10.734 -7.672 -7.486 1.00 80.31 93 GLN A C 1
ATOM 725 O O . GLN A 1 93 ? 10.906 -6.819 -6.612 1.00 80.31 93 GLN A O 1
ATOM 730 N N . LEU A 1 94 ? 11.017 -7.464 -8.778 1.00 79.94 94 LEU A N 1
ATOM 731 C CA . LEU A 1 94 ? 11.653 -6.275 -9.358 1.00 79.94 94 LEU A CA 1
ATOM 732 C C . LEU A 1 94 ? 12.957 -5.884 -8.641 1.00 79.94 94 LEU A C 1
ATOM 734 O O . LEU A 1 94 ? 13.190 -4.717 -8.314 1.00 79.94 94 LEU A O 1
ATOM 738 N N . LEU A 1 95 ? 13.796 -6.879 -8.337 1.00 78.56 95 LEU A N 1
ATOM 739 C CA . LEU A 1 95 ? 15.073 -6.683 -7.645 1.00 78.56 95 LEU A CA 1
ATOM 740 C C . LEU A 1 95 ? 16.220 -6.371 -8.610 1.00 78.56 95 LEU A C 1
ATOM 742 O O . LEU A 1 95 ? 17.225 -5.795 -8.192 1.00 78.56 95 LEU A O 1
ATOM 746 N N . ASN A 1 96 ? 16.085 -6.768 -9.875 1.00 77.00 96 ASN A N 1
ATOM 747 C CA . ASN A 1 96 ? 17.157 -6.783 -10.861 1.00 77.00 96 ASN A CA 1
ATOM 748 C C . ASN A 1 96 ? 17.000 -5.695 -11.935 1.00 77.00 96 ASN A C 1
ATOM 750 O O . ASN A 1 96 ? 18.013 -5.287 -12.508 1.00 77.00 96 ASN A O 1
ATOM 754 N N . GLY A 1 97 ? 15.798 -5.147 -12.174 1.00 66.06 97 GLY A N 1
ATOM 755 C CA . GLY A 1 97 ? 15.696 -3.927 -12.982 1.00 66.06 97 GLY A CA 1
ATOM 756 C C . GLY A 1 97 ? 14.319 -3.478 -13.476 1.00 66.06 97 GLY A C 1
ATOM 757 O O . GLY A 1 97 ? 13.309 -3.551 -12.783 1.00 66.06 97 GLY A O 1
ATOM 758 N N . GLY A 1 98 ? 14.338 -2.887 -14.675 1.00 66.19 98 GLY A N 1
ATOM 759 C CA . GLY A 1 98 ? 13.224 -2.169 -15.296 1.00 66.19 98 GLY A CA 1
ATOM 760 C C . GLY A 1 98 ? 13.240 -0.664 -15.005 1.00 66.19 98 GLY A C 1
ATOM 761 O O . GLY A 1 98 ? 13.655 -0.213 -13.935 1.00 66.19 98 GLY A O 1
ATOM 762 N N . GLY A 1 99 ? 12.777 0.141 -15.957 1.00 76.94 99 GLY A N 1
ATOM 763 C CA . GLY A 1 99 ? 12.498 1.559 -15.752 1.00 76.94 99 GLY A CA 1
ATOM 764 C C . GLY A 1 99 ? 11.311 1.771 -14.804 1.00 76.94 99 GLY A C 1
ATOM 765 O O . GLY A 1 99 ? 10.454 0.904 -14.645 1.00 76.94 99 GLY A O 1
ATOM 766 N N . ILE A 1 100 ? 11.192 2.966 -14.211 1.00 74.12 100 ILE A N 1
ATOM 767 C CA . ILE A 1 100 ? 10.088 3.297 -13.278 1.00 74.12 100 ILE A CA 1
ATOM 768 C C . ILE A 1 100 ? 8.701 3.069 -13.918 1.00 74.12 100 ILE A C 1
ATOM 770 O O . ILE A 1 100 ? 7.747 2.748 -13.214 1.00 74.12 100 ILE A O 1
ATOM 774 N N . GLY A 1 101 ? 8.576 3.224 -15.241 1.00 77.69 101 GLY A N 1
ATOM 775 C CA . GLY A 1 101 ? 7.349 2.908 -15.980 1.00 77.69 101 GLY A CA 1
ATOM 776 C C . GLY A 1 101 ? 7.026 1.410 -15.997 1.00 77.69 101 GLY A C 1
ATOM 777 O O . GLY A 1 101 ? 5.918 1.031 -15.633 1.00 77.69 101 GLY A O 1
ATOM 778 N N . GLU A 1 102 ? 8.001 0.573 -16.351 1.00 80.75 102 GLU A N 1
ATOM 779 C CA . GLU A 1 102 ? 7.875 -0.891 -16.434 1.00 80.75 102 GLU A CA 1
ATOM 780 C C . GLU A 1 102 ? 7.601 -1.498 -15.054 1.00 80.75 102 GLU A C 1
ATOM 782 O O . GLU A 1 102 ? 6.615 -2.210 -14.876 1.00 80.75 102 GLU A O 1
ATOM 787 N N . GLN A 1 103 ? 8.385 -1.108 -14.041 1.00 80.56 103 GLN A N 1
ATOM 788 C CA . GLN A 1 103 ? 8.175 -1.528 -12.653 1.00 80.56 103 GLN A CA 1
ATOM 789 C C . GLN A 1 103 ? 6.778 -1.151 -12.140 1.00 80.56 103 GLN A C 1
ATOM 791 O O . GLN A 1 103 ? 6.134 -1.926 -11.431 1.00 80.56 103 GLN A O 1
ATOM 796 N N . ARG A 1 104 ? 6.277 0.044 -12.487 1.00 80.19 104 ARG A N 1
ATOM 797 C CA . ARG A 1 104 ? 4.902 0.438 -12.152 1.00 80.19 104 ARG A CA 1
ATOM 798 C C . ARG A 1 104 ? 3.880 -0.432 -12.874 1.00 80.19 104 ARG A C 1
ATOM 800 O O . ARG A 1 104 ? 2.931 -0.860 -12.228 1.00 80.19 104 ARG A O 1
ATOM 807 N N . ALA A 1 105 ? 4.071 -0.696 -14.163 1.00 83.50 105 ALA A N 1
ATOM 808 C CA . ALA A 1 105 ? 3.122 -1.448 -14.975 1.00 83.50 105 ALA A CA 1
ATOM 809 C C . ALA A 1 105 ? 3.004 -2.917 -14.528 1.00 83.50 105 ALA A C 1
ATOM 811 O O . ALA A 1 105 ? 1.890 -3.403 -14.331 1.00 83.50 105 ALA A O 1
ATOM 812 N N . HIS A 1 106 ? 4.135 -3.570 -14.240 1.00 87.75 106 HIS A N 1
ATOM 813 C CA . HIS A 1 106 ? 4.216 -4.902 -13.629 1.00 87.75 106 HIS A CA 1
ATOM 814 C C . HIS A 1 106 ? 3.446 -4.978 -12.299 1.00 87.75 106 HIS A C 1
ATOM 816 O O . HIS A 1 106 ? 2.518 -5.777 -12.142 1.00 87.75 106 HIS A O 1
ATOM 822 N N . ASN A 1 107 ? 3.773 -4.088 -11.351 1.00 82.50 107 ASN A N 1
ATOM 823 C CA . ASN A 1 107 ? 3.092 -4.020 -10.053 1.00 82.50 107 ASN A CA 1
ATOM 824 C C . ASN A 1 107 ? 1.585 -3.765 -10.211 1.00 82.50 107 ASN A C 1
ATOM 826 O O . ASN A 1 107 ? 0.768 -4.323 -9.478 1.00 82.50 107 ASN A O 1
ATOM 830 N N . ASN A 1 108 ? 1.208 -2.922 -11.172 1.00 84.81 108 ASN A N 1
ATOM 831 C CA . ASN A 1 108 ? -0.180 -2.574 -11.425 1.00 84.81 108 ASN A CA 1
ATOM 832 C C . ASN A 1 108 ? -0.984 -3.773 -11.962 1.00 84.81 108 ASN A C 1
ATOM 834 O O . ASN A 1 108 ? -2.089 -4.026 -11.479 1.00 84.81 108 ASN A O 1
ATOM 838 N N . SER A 1 109 ? -0.401 -4.561 -12.870 1.00 89.00 109 SER A N 1
ATOM 839 C CA . SER A 1 109 ? -0.975 -5.823 -13.354 1.00 89.00 109 SER A CA 1
ATOM 840 C C . SER A 1 109 ? -1.187 -6.837 -12.232 1.00 89.00 109 SER A C 1
ATOM 842 O O . SER A 1 109 ? -2.267 -7.421 -12.141 1.00 89.00 109 SER A O 1
ATOM 844 N N . ILE A 1 110 ? -0.217 -7.000 -11.326 1.00 87.50 110 ILE A N 1
ATOM 845 C CA . ILE A 1 110 ? -0.350 -7.899 -10.167 1.00 87.50 110 ILE A CA 1
ATOM 846 C C . ILE A 1 110 ? -1.515 -7.470 -9.263 1.00 87.50 110 ILE A C 1
ATOM 848 O O . ILE A 1 110 ? -2.315 -8.315 -8.855 1.00 87.50 110 ILE A O 1
ATOM 852 N N . ILE A 1 111 ? -1.664 -6.170 -8.978 1.00 85.00 111 ILE A N 1
ATOM 853 C CA . ILE A 1 111 ? -2.781 -5.649 -8.168 1.00 85.00 111 ILE A CA 1
ATOM 854 C C . ILE A 1 111 ? -4.127 -5.886 -8.871 1.00 85.00 111 ILE A C 1
ATOM 856 O O . ILE A 1 111 ? -5.079 -6.337 -8.229 1.00 85.00 111 ILE A O 1
ATOM 860 N N . SER A 1 112 ? -4.213 -5.625 -10.180 1.00 84.38 112 SER A N 1
ATOM 861 C CA . SER A 1 112 ? -5.429 -5.852 -10.974 1.00 84.38 112 SER A CA 1
ATOM 862 C C . SER A 1 112 ? -5.827 -7.333 -11.008 1.00 84.38 112 SER A C 1
ATOM 864 O O . SER A 1 112 ? -6.974 -7.652 -10.692 1.00 84.38 112 SER A O 1
ATOM 866 N N . LEU A 1 113 ? -4.893 -8.253 -11.278 1.00 87.81 113 LEU A N 1
ATOM 867 C CA . LEU A 1 113 ? -5.155 -9.700 -11.249 1.00 87.81 113 LEU A CA 1
ATOM 868 C C . LEU A 1 113 ? -5.553 -10.197 -9.852 1.00 87.81 113 LEU A C 1
ATOM 870 O O . LEU A 1 113 ? -6.491 -10.982 -9.721 1.00 87.81 113 LEU A O 1
ATOM 874 N N . THR A 1 114 ? -4.897 -9.697 -8.802 1.00 84.31 114 THR A N 1
ATOM 875 C CA . THR A 1 114 ? -5.231 -10.023 -7.405 1.00 84.31 114 THR A CA 1
ATOM 876 C C . THR A 1 114 ? -6.661 -9.593 -7.064 1.00 84.31 114 THR A C 1
ATOM 878 O O . THR A 1 114 ? -7.421 -10.362 -6.473 1.00 84.31 114 THR A O 1
ATOM 881 N N . ASN A 1 115 ? -7.064 -8.390 -7.484 1.00 81.00 115 ASN A N 1
ATOM 882 C CA . ASN A 1 115 ? -8.431 -7.900 -7.312 1.00 81.00 115 ASN A CA 1
ATOM 883 C C . ASN A 1 115 ? -9.458 -8.738 -8.097 1.00 81.00 115 ASN A C 1
ATOM 885 O O . ASN A 1 115 ? -10.538 -8.988 -7.567 1.00 81.00 115 ASN A O 1
ATOM 889 N N . ILE A 1 116 ? -9.136 -9.197 -9.314 1.00 83.06 116 ILE A N 1
ATOM 890 C CA . ILE A 1 116 ? -10.009 -10.079 -10.112 1.00 83.06 116 ILE A CA 1
ATOM 891 C C . ILE A 1 116 ? -10.198 -11.431 -9.407 1.00 83.06 116 ILE A C 1
ATOM 893 O O . ILE A 1 116 ? -11.331 -11.825 -9.136 1.00 83.06 116 ILE A O 1
ATOM 897 N N . TYR A 1 117 ? -9.105 -12.093 -9.019 1.00 85.81 117 TYR A N 1
ATOM 898 C CA . TYR A 1 117 ? -9.136 -13.389 -8.331 1.00 85.81 117 TYR A CA 1
ATOM 899 C C . TYR A 1 117 ? -9.974 -13.359 -7.040 1.00 85.81 117 TYR A C 1
ATOM 901 O O . TYR A 1 117 ? -10.786 -14.254 -6.774 1.00 85.81 117 TYR A O 1
ATOM 909 N N . PHE A 1 118 ? -9.827 -12.303 -6.231 1.00 79.56 118 PHE A N 1
ATOM 910 C CA . PHE A 1 118 ? -10.642 -12.150 -5.027 1.00 79.56 118 PHE A CA 1
ATOM 911 C C . PHE A 1 118 ? -12.085 -11.710 -5.312 1.00 79.56 118 PHE A C 1
ATOM 913 O O . PHE A 1 118 ? -12.963 -12.050 -4.519 1.00 79.56 118 PHE A O 1
ATOM 920 N N . ALA A 1 119 ? -12.371 -11.024 -6.424 1.00 77.62 119 ALA A N 1
ATOM 921 C CA . ALA A 1 119 ? -13.743 -10.723 -6.838 1.00 77.62 119 ALA A CA 1
ATOM 922 C C . ALA A 1 119 ? -14.515 -11.996 -7.221 1.00 77.62 119 ALA A C 1
ATOM 924 O O . ALA A 1 119 ? -15.659 -12.157 -6.793 1.00 77.62 119 ALA A O 1
ATOM 925 N N . GLU A 1 120 ? -13.878 -12.925 -7.940 1.00 77.44 120 GLU A N 1
ATOM 926 C CA . GLU A 1 120 ? -14.439 -14.253 -8.234 1.00 77.44 120 GLU A CA 1
ATOM 927 C C . GLU A 1 120 ? -14.642 -15.077 -6.954 1.00 77.44 120 GLU A C 1
ATOM 929 O O . GLU A 1 120 ? -15.706 -15.657 -6.740 1.00 77.44 120 GLU A O 1
ATOM 934 N N . SER A 1 121 ? -13.645 -15.078 -6.062 1.00 77.44 121 SER A N 1
ATOM 935 C CA . SER A 1 121 ? -13.677 -15.842 -4.806 1.00 77.44 121 SER A CA 1
ATOM 936 C C . SER A 1 121 ? -14.639 -15.267 -3.753 1.00 77.44 121 SER A C 1
ATOM 938 O O . SER A 1 121 ? -15.075 -15.980 -2.847 1.00 77.44 121 SER A O 1
ATOM 940 N N . ALA A 1 122 ? -14.963 -13.973 -3.828 1.00 75.06 122 ALA A N 1
ATOM 941 C CA . ALA A 1 122 ? -15.811 -13.270 -2.871 1.00 75.06 122 ALA A CA 1
ATOM 942 C C . ALA A 1 122 ? -16.820 -12.335 -3.575 1.00 75.06 122 ALA A C 1
ATOM 944 O O . ALA A 1 122 ? -16.802 -11.125 -3.335 1.00 75.06 122 ALA A O 1
ATOM 945 N N . PRO A 1 123 ? -17.794 -12.872 -4.343 1.00 73.25 123 PRO A N 1
ATOM 946 C CA . PRO A 1 123 ? -18.716 -12.093 -5.191 1.00 73.25 123 PRO A CA 1
ATOM 947 C C . PRO A 1 123 ? -19.673 -11.167 -4.416 1.00 73.25 123 PRO A C 1
ATOM 949 O O . PRO A 1 123 ? -20.455 -10.415 -4.989 1.00 73.25 123 PRO A O 1
ATOM 952 N N . THR A 1 124 ? -19.626 -11.212 -3.083 1.00 65.81 124 THR A N 1
ATOM 953 C CA . THR A 1 124 ? -20.392 -10.358 -2.164 1.00 65.81 124 THR A CA 1
ATOM 954 C C . THR A 1 124 ? -19.544 -9.221 -1.560 1.00 65.81 124 THR A C 1
ATOM 956 O O . THR A 1 124 ? -19.942 -8.609 -0.557 1.00 65.81 124 THR A O 1
ATOM 959 N N . ILE A 1 125 ? -18.372 -8.958 -2.151 1.00 69.94 125 ILE A N 1
ATOM 960 C CA . ILE A 1 125 ? -17.418 -7.882 -1.858 1.00 69.94 125 ILE A CA 1
ATOM 961 C C . ILE A 1 125 ? -17.069 -7.196 -3.188 1.00 69.94 125 ILE A C 1
ATOM 963 O O . ILE A 1 125 ? -16.821 -7.870 -4.181 1.00 69.94 125 ILE A O 1
ATOM 967 N N . SER A 1 126 ? -17.048 -5.860 -3.235 1.00 75.19 126 SER A N 1
ATOM 968 C CA . SER A 1 126 ? -16.594 -5.131 -4.432 1.00 75.19 126 SER A CA 1
ATOM 969 C C . SER A 1 126 ? -15.099 -4.825 -4.354 1.00 75.19 126 SER A C 1
ATOM 971 O O . SER A 1 126 ? -14.629 -4.311 -3.338 1.00 75.19 126 SER A O 1
ATOM 973 N N . PHE A 1 127 ? -14.372 -5.062 -5.440 1.00 76.38 127 PHE A N 1
ATOM 974 C CA . PHE A 1 127 ? -12.955 -4.725 -5.564 1.00 76.38 127 PHE A CA 1
ATOM 975 C C . PHE A 1 127 ? -12.810 -3.517 -6.485 1.00 76.38 127 PHE A C 1
ATOM 977 O O . PHE A 1 127 ? -13.465 -3.443 -7.523 1.00 76.38 127 PHE A O 1
ATOM 984 N N . VAL A 1 128 ? -11.995 -2.546 -6.079 1.00 79.56 128 VAL A N 1
ATOM 985 C CA . VAL A 1 128 ? -11.726 -1.326 -6.848 1.00 79.56 128 VAL A CA 1
ATOM 986 C C . VAL A 1 128 ? -10.220 -1.149 -6.948 1.00 79.56 128 VAL A C 1
ATOM 988 O O . VAL A 1 128 ? -9.533 -1.133 -5.925 1.00 79.56 128 VAL A O 1
ATOM 991 N N . HIS A 1 129 ? -9.720 -1.001 -8.172 1.00 78.31 129 HIS A N 1
ATOM 992 C CA . HIS A 1 129 ? -8.376 -0.507 -8.436 1.00 78.31 129 HIS A CA 1
ATOM 993 C C . HIS A 1 129 ? -8.505 0.909 -8.997 1.00 78.31 129 HIS A C 1
ATOM 995 O O . HIS A 1 129 ? -9.104 1.089 -10.053 1.00 78.31 129 HIS A O 1
ATOM 1001 N N . ASP A 1 130 ? -8.018 1.902 -8.258 1.00 78.50 130 ASP A N 1
ATOM 1002 C CA . ASP A 1 130 ? -8.187 3.317 -8.593 1.00 78.50 130 ASP A CA 1
ATOM 1003 C C . ASP A 1 130 ? -6.841 4.003 -8.855 1.00 78.50 130 ASP A C 1
ATOM 1005 O O . ASP A 1 130 ? -5.825 3.663 -8.235 1.00 78.50 130 ASP A O 1
ATOM 1009 N N . TYR A 1 131 ? -6.861 4.993 -9.750 1.00 74.44 1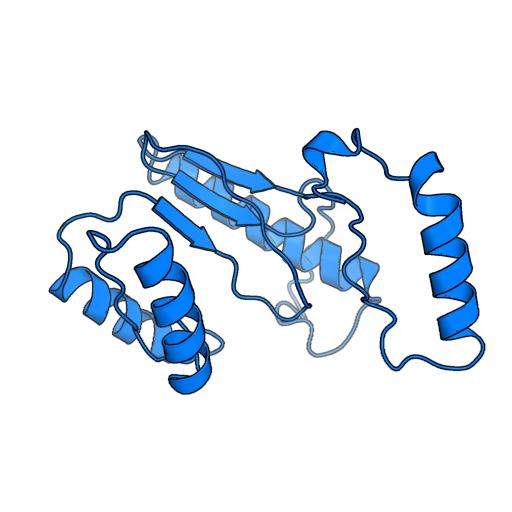31 TYR A N 1
ATOM 1010 C CA . TYR A 1 131 ? -5.760 5.919 -9.994 1.00 74.44 131 TYR A CA 1
ATOM 1011 C C . TYR A 1 131 ? -6.249 7.354 -9.748 1.00 74.44 131 TYR A C 1
ATOM 1013 O O . TYR A 1 131 ? -6.983 7.899 -10.573 1.00 74.44 131 TYR A O 1
ATOM 1021 N N . PRO A 1 132 ? -5.814 8.020 -8.661 1.00 64.75 132 PRO A N 1
ATOM 1022 C CA . PRO A 1 132 ? -6.287 9.362 -8.306 1.00 64.75 132 PRO A CA 1
ATOM 1023 C C . PRO A 1 132 ? -5.737 10.485 -9.210 1.00 64.75 132 PRO A C 1
ATOM 1025 O O . PRO A 1 132 ? -5.930 11.663 -8.914 1.00 64.75 132 PRO A O 1
ATOM 1028 N N . GLY A 1 133 ? -5.040 10.148 -10.301 1.00 64.12 133 GLY A N 1
ATOM 1029 C CA . GLY A 1 133 ? -4.407 11.107 -11.203 1.00 64.12 133 GLY A CA 1
ATOM 1030 C C . GLY A 1 133 ? -3.125 11.732 -10.640 1.00 64.12 133 GLY A C 1
ATOM 1031 O O . GLY A 1 133 ? -2.536 11.264 -9.662 1.00 64.12 133 GLY A O 1
ATOM 1032 N N . HIS A 1 134 ? -2.668 12.806 -11.286 1.00 63.75 134 HIS A N 1
ATOM 1033 C CA . HIS A 1 134 ? -1.544 13.609 -10.804 1.00 63.75 134 HIS A CA 1
ATOM 1034 C C . HIS A 1 134 ? -2.040 14.674 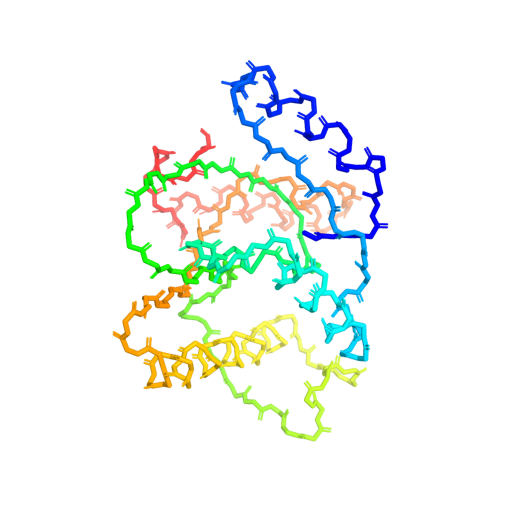-9.815 1.00 63.75 134 HIS A C 1
ATOM 1036 O O . HIS A 1 134 ? -2.807 15.559 -10.183 1.00 63.75 134 HIS A O 1
ATOM 1042 N N . VAL A 1 135 ? -1.564 14.614 -8.568 1.00 57.50 135 VAL A N 1
ATOM 1043 C CA . VAL A 1 135 ? -1.945 15.537 -7.482 1.00 57.50 135 VAL A CA 1
ATOM 1044 C C . VAL A 1 135 ? -0.755 16.369 -6.988 1.00 57.50 135 VAL A C 1
ATOM 1046 O O . VAL A 1 135 ? 0.396 15.931 -7.061 1.00 57.50 135 VAL A O 1
ATOM 1049 N N . LYS A 1 136 ? -1.021 17.562 -6.432 1.00 58.06 136 LYS A N 1
ATOM 1050 C CA . LYS A 1 136 ? -0.015 18.493 -5.874 1.00 58.06 136 LYS A CA 1
ATOM 1051 C C . LYS A 1 136 ? 0.576 17.977 -4.534 1.00 58.06 136 LYS A C 1
ATOM 1053 O O . LYS A 1 136 ? 0.467 18.627 -3.501 1.00 58.06 136 LYS A O 1
ATOM 1058 N N . SER A 1 137 ? 1.227 16.809 -4.524 1.00 57.44 137 SER A N 1
ATOM 1059 C CA . SER A 1 137 ? 1.775 16.151 -3.311 1.00 57.44 137 SER A CA 1
ATOM 1060 C C . SER A 1 137 ? 3.131 16.696 -2.828 1.00 57.44 137 SER A C 1
ATOM 1062 O O . SER A 1 137 ? 3.610 16.371 -1.735 1.00 57.44 137 SER A O 1
ATOM 1064 N N . GLY A 1 138 ? 3.800 17.511 -3.648 1.00 61.19 138 GLY A N 1
ATOM 1065 C CA . GLY A 1 138 ? 5.183 17.922 -3.404 1.00 61.19 138 GLY A CA 1
ATOM 1066 C C . GLY A 1 138 ? 6.184 16.772 -3.570 1.00 61.19 138 GLY A C 1
ATOM 1067 O O . GLY A 1 138 ? 7.163 16.717 -2.830 1.00 61.19 138 GLY A O 1
ATOM 1068 N N . ILE A 1 139 ? 5.951 15.866 -4.528 1.00 65.25 139 ILE A N 1
ATOM 1069 C CA . ILE A 1 139 ? 6.846 14.742 -4.872 1.00 65.25 139 ILE A CA 1
ATOM 1070 C C . ILE A 1 139 ? 8.279 15.179 -5.243 1.00 65.25 139 ILE A C 1
ATOM 1072 O O . ILE A 1 139 ? 9.226 14.423 -5.071 1.00 65.25 139 ILE A O 1
ATOM 1076 N N . SER A 1 140 ? 8.460 16.426 -5.689 1.00 63.88 140 SER A N 1
ATOM 1077 C CA . SER A 1 140 ? 9.758 17.029 -6.025 1.00 63.88 140 SER A CA 1
ATOM 1078 C C . SER A 1 140 ? 10.507 17.638 -4.827 1.00 63.88 140 SER A C 1
ATOM 1080 O O . SER A 1 140 ? 11.585 18.216 -4.995 1.00 63.88 140 SER A O 1
ATOM 1082 N N . ARG A 1 141 ? 9.959 17.555 -3.608 1.00 67.88 141 ARG A N 1
ATOM 1083 C CA . ARG A 1 141 ? 10.539 18.150 -2.392 1.00 67.88 141 ARG A CA 1
ATOM 1084 C C . ARG A 1 141 ? 11.916 17.548 -2.098 1.00 67.88 141 ARG A C 1
ATOM 1086 O O . ARG A 1 141 ? 12.041 16.348 -1.898 1.00 67.88 141 ARG A O 1
ATOM 1093 N N . GLY A 1 142 ? 12.941 18.399 -2.063 1.00 71.38 142 GLY A N 1
ATOM 1094 C CA . GLY A 1 142 ? 14.340 17.987 -1.892 1.00 71.38 142 GLY A CA 1
ATOM 1095 C C . GLY A 1 142 ? 15.102 17.721 -3.197 1.00 71.38 142 GLY A C 1
ATOM 1096 O O . GLY A 1 142 ? 16.320 17.592 -3.156 1.00 71.38 142 GLY A O 1
ATOM 1097 N N . THR A 1 143 ? 14.437 17.707 -4.360 1.00 74.81 143 THR A N 1
ATOM 1098 C CA . THR A 1 143 ? 15.132 17.616 -5.658 1.00 74.81 143 THR A CA 1
ATOM 1099 C C . THR A 1 143 ? 15.792 18.945 -6.044 1.00 74.81 143 THR A C 1
ATOM 1101 O O . THR A 1 143 ? 15.289 20.032 -5.738 1.00 74.81 143 THR A O 1
ATOM 1104 N N . THR A 1 144 ? 16.927 18.864 -6.738 1.00 77.81 144 THR A N 1
ATOM 1105 C CA . THR A 1 144 ? 17.730 20.009 -7.197 1.00 77.81 144 THR A CA 1
ATOM 1106 C C . THR A 1 144 ? 18.109 19.854 -8.677 1.00 77.81 144 THR A C 1
ATOM 1108 O O . THR A 1 144 ? 17.839 18.825 -9.299 1.00 77.81 144 THR A O 1
ATOM 1111 N N . GLY A 1 145 ? 18.687 20.904 -9.272 1.00 83.31 145 GLY A N 1
ATOM 1112 C CA . GLY A 1 145 ? 19.187 20.878 -10.652 1.00 83.31 145 GLY A CA 1
ATOM 1113 C C . GLY A 1 145 ? 18.126 20.536 -11.708 1.00 83.31 145 GLY A C 1
ATOM 1114 O O . GLY A 1 145 ? 16.965 20.939 -11.604 1.00 83.31 145 GLY A O 1
ATOM 1115 N N . VAL A 1 146 ? 18.541 19.784 -12.732 1.00 78.88 146 VAL A N 1
ATOM 1116 C CA . VAL A 1 146 ? 17.722 19.433 -13.909 1.00 78.88 146 VAL A CA 1
ATOM 1117 C C . VAL A 1 146 ? 16.447 18.672 -13.528 1.00 78.88 146 VAL A C 1
ATOM 1119 O O . VAL A 1 146 ? 15.388 18.943 -14.088 1.00 78.88 146 VAL A O 1
ATOM 1122 N N . LEU A 1 147 ? 16.502 17.790 -12.522 1.00 73.00 147 LEU A N 1
ATOM 1123 C CA . LEU A 1 147 ? 15.323 17.058 -12.041 1.00 73.00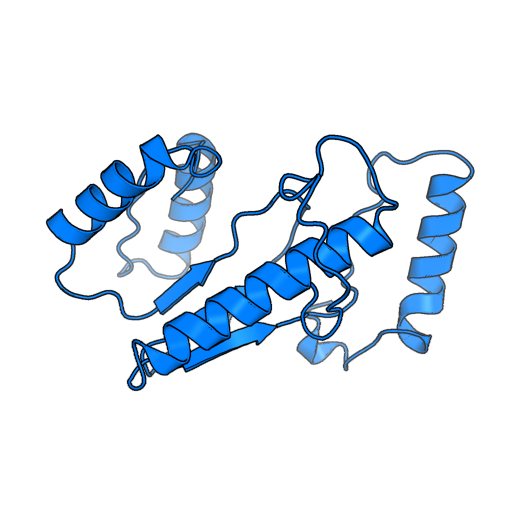 147 LEU A CA 1
ATOM 1124 C C . LEU A 1 147 ? 14.264 18.001 -11.454 1.00 73.00 147 LEU A C 1
ATOM 1126 O O . LEU A 1 147 ? 13.078 17.847 -11.740 1.00 73.00 147 LEU A O 1
ATOM 1130 N N . LYS A 1 148 ? 14.676 19.032 -10.702 1.00 78.50 148 LYS A N 1
ATOM 1131 C CA . LYS A 1 148 ? 13.749 20.055 -10.194 1.00 78.50 148 LYS A CA 1
ATOM 1132 C C . LYS A 1 148 ? 13.099 20.842 -11.338 1.00 78.50 148 LYS A C 1
ATOM 1134 O O . LYS A 1 148 ? 11.905 21.122 -11.271 1.00 78.50 148 LYS A O 1
ATOM 1139 N N . ALA A 1 149 ? 13.859 21.172 -12.385 1.00 79.94 149 ALA A N 1
ATOM 1140 C CA . ALA A 1 149 ? 13.332 21.851 -13.570 1.00 79.94 149 ALA A CA 1
ATOM 1141 C C . ALA A 1 149 ? 12.317 20.977 -14.332 1.00 79.94 149 ALA A C 1
ATOM 1143 O O . ALA A 1 149 ? 11.236 21.457 -14.668 1.00 79.94 149 ALA A O 1
ATOM 1144 N N . ALA A 1 150 ? 12.608 19.685 -14.517 1.00 79.69 150 ALA A N 1
ATOM 1145 C CA . ALA A 1 150 ? 11.684 18.729 -15.128 1.00 79.69 150 ALA A CA 1
ATOM 1146 C C . ALA A 1 150 ? 10.382 18.589 -14.319 1.00 79.69 150 ALA A C 1
ATOM 1148 O O . ALA A 1 150 ? 9.293 18.695 -14.879 1.00 79.69 150 ALA A O 1
ATOM 1149 N N . PHE A 1 151 ? 10.468 18.451 -12.990 1.00 74.69 151 PHE A N 1
ATOM 1150 C CA . PHE A 1 151 ? 9.279 18.435 -12.133 1.00 74.69 151 PHE A CA 1
ATOM 1151 C C . PHE A 1 151 ? 8.487 19.747 -12.187 1.00 74.69 151 PHE A C 1
ATOM 1153 O O . PHE A 1 151 ? 7.261 19.705 -12.141 1.00 74.69 151 PHE A O 1
ATOM 1160 N N . LEU A 1 152 ? 9.135 20.912 -12.283 1.00 75.06 152 LEU A N 1
ATOM 1161 C CA . LEU A 1 152 ? 8.433 22.191 -12.448 1.00 75.06 152 LEU A CA 1
ATOM 1162 C C . LEU A 1 152 ? 7.685 22.257 -13.787 1.00 75.06 152 LEU A C 1
ATOM 1164 O O . LEU A 1 152 ? 6.521 22.651 -13.797 1.00 75.06 152 LEU A O 1
ATOM 1168 N N . ALA A 1 153 ? 8.299 21.805 -14.884 1.00 77.81 153 ALA A N 1
ATOM 1169 C CA . ALA A 1 153 ? 7.646 21.730 -16.191 1.00 77.81 153 ALA A CA 1
ATOM 1170 C C . ALA A 1 153 ? 6.444 20.766 -16.185 1.00 77.81 153 ALA A C 1
ATOM 1172 O O . ALA A 1 153 ? 5.364 21.132 -16.642 1.00 77.81 153 ALA A O 1
ATOM 1173 N N . ILE A 1 154 ? 6.592 19.573 -15.595 1.00 73.44 154 ILE A N 1
ATOM 1174 C CA . ILE A 1 154 ? 5.500 18.595 -15.455 1.00 73.44 154 ILE A CA 1
ATOM 1175 C C . ILE A 1 154 ? 4.359 19.156 -14.592 1.00 73.44 154 ILE A C 1
ATOM 1177 O O . ILE A 1 154 ? 3.197 18.993 -14.949 1.00 73.44 154 ILE A O 1
ATOM 1181 N N . ASN A 1 155 ? 4.656 19.862 -13.496 1.00 68.25 155 ASN A N 1
ATOM 1182 C CA . ASN A 1 155 ? 3.621 20.497 -12.669 1.00 68.25 155 ASN A CA 1
ATOM 1183 C C . ASN A 1 155 ? 2.910 21.655 -13.394 1.00 68.25 155 ASN A C 1
ATOM 1185 O O . ASN A 1 155 ? 1.709 21.828 -13.210 1.00 68.25 155 ASN A O 1
ATOM 1189 N N . ALA A 1 156 ? 3.620 22.428 -14.224 1.00 73.12 156 ALA A N 1
ATOM 1190 C CA . ALA A 1 156 ? 3.033 23.517 -15.008 1.00 73.12 156 ALA A CA 1
ATOM 1191 C C . ALA A 1 156 ? 2.148 23.010 -16.163 1.00 73.12 156 ALA A C 1
ATOM 1193 O O . ALA A 1 156 ? 1.117 23.609 -16.456 1.00 73.12 156 ALA A O 1
ATOM 1194 N N . LEU A 1 157 ? 2.527 21.894 -16.795 1.00 71.88 157 LEU A N 1
ATOM 1195 C CA . LEU A 1 157 ? 1.766 21.251 -17.874 1.00 71.88 157 LEU A CA 1
ATOM 1196 C C . LEU A 1 157 ? 0.692 20.275 -17.358 1.00 71.88 157 LEU A C 1
ATOM 1198 O O . LEU A 1 157 ? -0.219 19.911 -18.099 1.00 71.88 157 LEU A O 1
ATOM 1202 N N . GLY A 1 158 ? 0.763 19.869 -16.088 1.00 63.81 158 GLY A N 1
ATOM 1203 C CA . GLY A 1 158 ? -0.150 18.916 -15.454 1.00 63.81 158 GLY A CA 1
ATOM 1204 C C . GLY A 1 158 ? -1.644 19.228 -15.630 1.00 63.81 158 GLY A C 1
ATOM 1205 O O . GLY A 1 158 ? -2.381 18.313 -16.002 1.00 63.81 158 GLY A O 1
ATOM 1206 N N . PRO A 1 159 ? -2.099 20.487 -15.462 1.00 63.72 159 PRO A N 1
ATOM 1207 C CA . PRO A 1 159 ? -3.487 20.886 -15.714 1.00 63.72 159 PRO A CA 1
ATOM 1208 C C . PRO A 1 159 ? -3.984 20.669 -17.153 1.00 63.72 159 PRO A C 1
ATOM 1210 O O . PRO A 1 159 ? -5.185 20.548 -17.359 1.00 63.72 159 PRO A O 1
ATOM 1213 N N . LEU A 1 160 ? -3.084 20.603 -18.142 1.00 63.25 160 LEU A N 1
ATOM 1214 C CA . LEU A 1 160 ? -3.416 20.335 -19.549 1.00 63.25 160 LEU A CA 1
ATOM 1215 C C . LEU A 1 160 ? -3.289 18.854 -19.930 1.00 63.25 160 LEU A C 1
ATOM 1217 O O . LEU A 1 160 ? -3.939 18.419 -20.876 1.00 63.25 160 LEU A O 1
ATOM 1221 N N . LEU A 1 161 ? -2.449 18.090 -19.227 1.00 60.28 161 LEU A N 1
ATOM 1222 C CA . LEU A 1 161 ? -2.112 16.709 -19.591 1.00 60.28 161 LEU A CA 1
ATOM 1223 C C . LEU A 1 161 ? -2.815 15.642 -18.736 1.00 60.28 161 LEU A C 1
ATOM 1225 O O . LEU A 1 161 ? -2.966 14.515 -19.198 1.00 60.28 161 LEU A O 1
ATOM 1229 N N . PHE A 1 162 ? -3.216 15.959 -17.497 1.00 56.84 162 PHE A N 1
ATOM 1230 C CA . PHE A 1 162 ? -3.575 14.938 -16.498 1.00 56.84 162 PHE A CA 1
ATOM 1231 C C . PHE A 1 162 ? -4.768 15.276 -15.580 1.00 56.84 162 PHE A C 1
ATOM 1233 O O . PHE A 1 162 ? -5.004 14.541 -14.619 1.00 56.84 162 PHE A O 1
ATOM 1240 N N . PHE A 1 163 ? -5.500 16.375 -15.800 1.00 55.78 163 PHE A N 1
ATOM 1241 C CA . PHE A 1 163 ? -6.468 16.870 -14.808 1.00 55.78 163 PHE A CA 1
ATOM 1242 C C . PHE A 1 163 ? -7.906 16.345 -14.960 1.00 55.78 163 PHE A C 1
ATOM 1244 O O . PHE A 1 163 ? -8.600 16.611 -15.940 1.00 55.78 163 PHE A O 1
ATOM 1251 N N . LYS A 1 164 ? -8.383 15.703 -13.886 1.00 51.31 164 LYS A N 1
ATOM 1252 C CA . LYS A 1 164 ? -9.782 15.767 -13.430 1.00 51.31 164 LYS A CA 1
ATOM 1253 C C . LYS A 1 164 ? -10.069 17.161 -12.833 1.00 51.31 164 LYS A C 1
ATOM 1255 O O . LYS A 1 164 ? -9.119 17.810 -12.398 1.00 51.31 164 LYS A O 1
ATOM 1260 N N . PRO A 1 165 ? -11.333 17.620 -12.737 1.00 51.22 165 PRO A N 1
ATOM 1261 C CA . PRO A 1 165 ? -11.667 18.903 -12.110 1.00 51.22 165 PRO A CA 1
ATOM 1262 C C . PRO A 1 165 ? -11.086 19.058 -10.697 1.00 51.22 165 PRO A C 1
ATOM 1264 O O . PRO A 1 165 ? -11.037 18.097 -9.931 1.00 51.22 165 PRO A O 1
ATOM 1267 N N . GLU A 1 166 ? -10.689 20.280 -10.328 1.00 52.62 166 GLU A N 1
ATOM 1268 C CA . GLU A 1 166 ? -9.959 20.579 -9.079 1.00 52.62 166 GLU A CA 1
ATOM 1269 C C . GLU A 1 166 ? -10.731 20.152 -7.806 1.00 52.62 166 GLU A C 1
ATOM 1271 O O . GLU A 1 166 ? -10.141 19.753 -6.803 1.00 52.62 166 GLU A O 1
ATOM 1276 N N . GLN A 1 167 ? -12.068 20.113 -7.890 1.00 49.22 167 GLN A N 1
ATOM 1277 C CA . GLN A 1 167 ? -12.965 19.617 -6.835 1.00 49.22 167 GLN A CA 1
ATOM 1278 C C . GLN A 1 167 ? -12.854 18.104 -6.566 1.00 49.22 167 GLN A C 1
ATOM 1280 O O . GLN A 1 167 ? -13.207 17.658 -5.475 1.00 49.22 167 GLN A O 1
ATOM 1285 N N . GLU A 1 168 ? -12.382 17.312 -7.533 1.00 45.56 168 GLU A N 1
ATOM 1286 C CA . GLU A 1 168 ? -12.196 15.861 -7.395 1.00 45.56 168 GLU A CA 1
ATOM 1287 C C . GLU A 1 168 ? -10.752 15.472 -7.044 1.00 45.56 168 GLU A C 1
ATOM 1289 O O . GLU A 1 168 ? -10.537 14.397 -6.488 1.00 45.56 168 GLU A O 1
ATOM 1294 N N . SER A 1 169 ? -9.769 16.332 -7.336 1.00 45.41 169 SER A N 1
ATOM 1295 C CA . SER A 1 169 ? -8.350 16.095 -7.024 1.00 45.41 169 SER A CA 1
ATOM 1296 C C . SER A 1 169 ? -7.906 16.634 -5.657 1.00 45.41 169 SER A C 1
ATOM 1298 O O . SER A 1 169 ? -6.802 16.315 -5.212 1.00 45.41 169 SER A O 1
ATOM 1300 N N . GLY A 1 170 ? -8.757 17.410 -4.971 1.00 44.34 170 GLY A N 1
ATOM 1301 C CA . GLY A 1 170 ? -8.503 17.912 -3.614 1.00 44.34 170 GLY A CA 1
ATOM 1302 C C . GLY A 1 170 ? -7.338 18.906 -3.528 1.00 44.34 170 GLY A C 1
ATOM 1303 O O . GLY A 1 170 ? -6.579 18.861 -2.557 1.00 44.34 170 GLY A O 1
ATOM 1304 N N . ALA A 1 171 ? -7.171 19.731 -4.568 1.00 36.38 171 ALA A N 1
ATOM 1305 C CA . ALA A 1 171 ? -6.015 20.604 -4.802 1.00 36.38 171 ALA A CA 1
ATOM 1306 C C . ALA A 1 171 ? -6.265 22.102 -4.539 1.00 36.38 171 ALA A C 1
ATOM 1308 O O . ALA A 1 171 ? -7.404 22.468 -4.181 1.00 36.38 171 ALA A O 1
#

Sequence (171 aa):
MGRSQTSFDRIAAECKEINQKGRYIFVQGDISLLRNVDGLCKKVQDQEKAINIVFWSAGTLISGQTRGRRGIRRVVSVSTGTSEGEIDFDDFQLLNGGGIGEQRAHNNSIISLTNIYFAESAPTISFVHDYPGHVKSGISRGTTGVLKAAFLAINALGPLLFFKPEQESGA

Radius of gyration: 18.49 Å; chains: 1; bounding box: 41×39×39 Å

InterPro domains:
  IPR036291 NAD(P)-binding domain superfamily [SSF51735] (2-156)
  IPR052228 Secondary Metabolite Biosynthesis Oxidoreductase [PTHR47534] (1-64)

pLDDT: mean 74.42, std 15.36, range [28.23, 93.38]

Secondary structure (DSSP, 8-state):
-BS-HHHHHHHHHHHHHH-TT------B--TTSHHHHHHHHHHHHTT-S--SEEEE--SSS----------S-EEEEES-TT------SSSTT--S---HHHHHHHHHHHHHHHHHHHHHH-TTSEEEEE---S----TTTT--HHHHHHHHHHHHHHHHHSPPPHHHHT-

Organism: NCBI:txid1081108